Protein AF-A0AB39CLJ5-F1 (afdb_monomer_lite)

Sequence (179 aa):
MRDFQDTYRDLVLGEDSLNRTLDLALERFGGKDVGRGLKQLVQALGQDLAAARPSVSPQRLQALTGDLYHLQVAVTVLDGCAGLSDDLRAMKQGAPDGERLMRDLVGLTGDKWLTESRFTALAQQHGVASPEGRVAFLTGIKSLMRDLPIQVFPDAESRQGTLNAIQGALDLAIDEEDL

Organism: NCBI:txid546114

Foldseek 3Di:
DVLLVVLLVDLLVDPDDLLRNLVSLCVRLNLVRSLVSLVVSLVVLVVLLPDPHHPDDNVSSVVSNVSSVLVNLLNVQLVLLQVLQVVCVVVVQARFDSSVLSSVLLVLLADQDDALVNLLVVCVVRVRPALVSSLSNLVSSLVSLVSRDQVSHPHPNSSVNVSVRSVVNNVVSVVVNVD

Structure (mmCIF, N/CA/C/O backbone):
data_AF-A0AB39CLJ5-F1
#
_entry.id   AF-A0AB39CLJ5-F1
#
loop_
_atom_site.group_PDB
_atom_site.id
_atom_site.type_symbol
_atom_site.label_atom_id
_atom_site.label_alt_id
_atom_site.label_comp_id
_atom_site.label_asym_id
_atom_site.label_entity_id
_atom_site.label_seq_id
_atom_site.pdbx_PDB_ins_code
_atom_site.Cartn_x
_atom_site.Cartn_y
_atom_site.Cartn_z
_atom_site.occupancy
_atom_site.B_iso_or_equiv
_atom_site.auth_seq_id
_atom_site.auth_comp_id
_atom_site.auth_asym_id
_atom_site.auth_atom_id
_atom_site.pdbx_PDB_model_num
ATOM 1 N N . MET A 1 1 ? -4.205 -14.324 -24.886 1.00 56.84 1 MET A N 1
ATOM 2 C CA . MET A 1 1 ? -2.933 -14.126 -25.634 1.00 56.84 1 MET A CA 1
ATOM 3 C C . MET A 1 1 ? -2.897 -12.773 -26.344 1.00 56.84 1 MET A C 1
ATOM 5 O O . MET A 1 1 ? -1.840 -12.162 -26.347 1.00 56.84 1 MET A O 1
ATOM 9 N N . ARG A 1 2 ? -4.031 -12.278 -26.869 1.00 63.91 2 ARG A N 1
ATOM 10 C CA . ARG A 1 2 ? -4.157 -10.927 -27.447 1.00 63.91 2 ARG A CA 1
ATOM 11 C C . ARG A 1 2 ? -4.003 -9.815 -26.395 1.00 63.91 2 ARG A C 1
ATOM 13 O O . ARG A 1 2 ? -3.173 -8.938 -26.579 1.00 63.91 2 ARG A O 1
ATOM 20 N N . ASP A 1 3 ? -4.660 -9.966 -25.243 1.00 67.06 3 ASP A N 1
ATOM 21 C CA . ASP A 1 3 ? -4.654 -8.950 -24.173 1.00 67.06 3 ASP A CA 1
ATOM 22 C C . ASP A 1 3 ? -3.243 -8.639 -23.657 1.00 67.06 3 ASP A C 1
ATOM 24 O O . ASP A 1 3 ? -2.876 -7.477 -23.533 1.00 67.06 3 ASP A O 1
ATOM 28 N N . PHE A 1 4 ? -2.416 -9.675 -23.467 1.00 67.25 4 PHE A N 1
ATOM 29 C CA . PHE A 1 4 ? -1.008 -9.551 -23.069 1.00 67.25 4 PHE A CA 1
ATOM 30 C C . PHE A 1 4 ? -0.159 -8.776 -24.089 1.00 67.25 4 PHE A C 1
ATOM 32 O O . PHE A 1 4 ? 0.633 -7.918 -23.707 1.00 67.25 4 PHE A O 1
ATOM 39 N N . GLN A 1 5 ? -0.309 -9.079 -25.384 1.00 68.50 5 GLN A N 1
ATOM 40 C CA . GLN A 1 5 ? 0.465 -8.433 -26.450 1.00 68.50 5 GLN A CA 1
ATOM 41 C C . GLN A 1 5 ? 0.102 -6.956 -26.589 1.00 68.50 5 GLN A C 1
ATOM 43 O O . GLN A 1 5 ? 0.986 -6.125 -26.795 1.00 68.50 5 GLN A O 1
ATOM 48 N N . ASP A 1 6 ? -1.181 -6.629 -26.437 1.00 71.94 6 ASP A N 1
ATOM 49 C CA . ASP A 1 6 ? -1.628 -5.244 -26.435 1.00 71.94 6 ASP A CA 1
ATOM 50 C C . ASP A 1 6 ? -1.095 -4.502 -25.190 1.00 71.94 6 ASP A C 1
ATOM 52 O O . ASP A 1 6 ? -0.648 -3.370 -25.332 1.00 71.94 6 ASP A O 1
ATOM 56 N N . THR A 1 7 ? -1.039 -5.132 -24.001 1.00 70.12 7 THR A N 1
ATOM 57 C CA . THR A 1 7 ? -0.500 -4.484 -22.780 1.00 70.12 7 THR A CA 1
ATOM 58 C C . THR A 1 7 ? 0.976 -4.181 -22.951 1.00 70.12 7 THR A C 1
ATOM 60 O O . THR A 1 7 ? 1.435 -3.087 -22.645 1.00 70.12 7 THR A O 1
ATOM 63 N N . TYR A 1 8 ? 1.719 -5.164 -23.465 1.00 66.81 8 TYR A 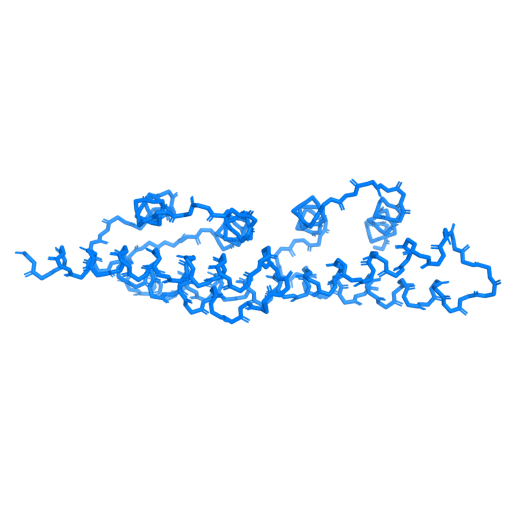N 1
ATOM 64 C CA . TYR A 1 8 ? 3.1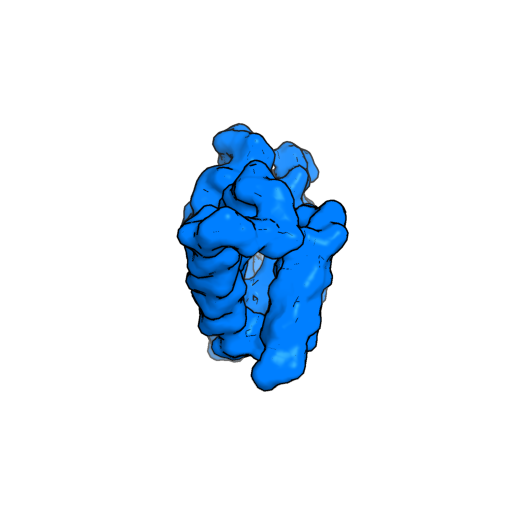39 -5.026 -23.740 1.00 66.81 8 TYR A CA 1
ATOM 65 C C . TYR A 1 8 ? 3.403 -3.865 -24.697 1.00 66.81 8 TYR A C 1
ATOM 67 O O . TYR A 1 8 ? 4.249 -3.020 -24.421 1.00 66.81 8 TYR A O 1
ATOM 75 N N . ARG A 1 9 ? 2.651 -3.796 -25.802 1.00 68.44 9 ARG A N 1
ATOM 76 C CA . ARG A 1 9 ? 2.793 -2.719 -26.782 1.00 68.44 9 ARG A CA 1
ATOM 77 C C . ARG A 1 9 ? 2.492 -1.357 -26.163 1.00 68.44 9 ARG A C 1
ATOM 79 O O . ARG A 1 9 ? 3.244 -0.423 -26.413 1.00 68.44 9 ARG A O 1
ATOM 86 N N . ASP A 1 10 ? 1.435 -1.244 -25.371 1.00 72.50 10 ASP A N 1
ATOM 87 C CA . ASP A 1 10 ? 1.036 0.037 -24.789 1.00 72.50 10 ASP A CA 1
ATOM 88 C C . ASP A 1 10 ? 2.079 0.535 -23.772 1.00 72.50 10 ASP A C 1
ATOM 90 O O . ASP A 1 10 ? 2.505 1.684 -23.864 1.00 72.50 10 ASP A O 1
ATOM 94 N N . LEU A 1 11 ? 2.617 -0.347 -22.917 1.00 70.25 11 LEU A N 1
ATOM 95 C CA . LEU A 1 11 ? 3.721 -0.019 -21.999 1.00 70.25 11 LEU A CA 1
ATOM 96 C C . LEU A 1 11 ? 5.005 0.368 -22.739 1.00 70.25 11 LEU A C 1
ATOM 98 O O . LEU A 1 11 ? 5.668 1.347 -22.405 1.00 70.25 11 LEU A O 1
ATOM 102 N N . VAL A 1 12 ? 5.350 -0.384 -23.785 1.00 65.81 12 VAL A N 1
ATOM 103 C CA . VAL A 1 12 ? 6.537 -0.123 -24.606 1.00 65.81 12 VAL A CA 1
ATOM 104 C C . VAL A 1 12 ? 6.393 1.144 -25.436 1.00 65.81 12 VAL A C 1
ATOM 106 O O . VAL A 1 12 ? 7.413 1.645 -25.894 1.00 65.81 12 VAL A O 1
ATOM 109 N N . LEU A 1 13 ? 5.183 1.683 -25.630 1.00 64.75 13 LEU A N 1
ATOM 110 C CA . LEU A 1 13 ? 4.918 2.869 -26.447 1.00 64.75 13 LEU A CA 1
ATOM 111 C C . LEU A 1 13 ? 4.470 4.118 -25.657 1.00 64.75 13 LEU A C 1
ATOM 113 O O . LEU A 1 13 ? 4.680 5.212 -26.185 1.00 64.75 13 LEU A O 1
ATOM 117 N N . GLY A 1 14 ? 4.028 4.020 -24.395 1.00 62.25 14 GLY A N 1
ATOM 118 C CA . GLY A 1 14 ? 3.556 5.142 -23.548 1.00 62.25 14 GLY A CA 1
ATOM 119 C C . GLY A 1 14 ? 4.573 5.822 -22.596 1.00 62.25 14 GLY A C 1
ATOM 120 O O . GLY A 1 14 ? 5.657 5.300 -22.335 1.00 62.25 14 GLY A O 1
ATOM 121 N N . GLU A 1 15 ? 4.229 7.015 -22.087 1.00 52.47 15 GLU A N 1
ATOM 122 C CA . GLU A 1 15 ? 4.942 7.760 -21.020 1.00 52.47 15 GLU A CA 1
ATOM 123 C C . GLU A 1 15 ? 4.270 7.510 -19.653 1.00 52.47 15 GLU A C 1
ATOM 125 O O . GLU A 1 15 ? 3.618 8.398 -19.100 1.00 52.47 15 GLU A O 1
ATOM 130 N N . ASP A 1 16 ? 4.331 6.285 -19.129 1.00 56.81 16 ASP A N 1
ATOM 131 C CA . ASP A 1 16 ? 3.468 5.902 -18.004 1.00 56.81 16 ASP A CA 1
ATOM 132 C C . ASP A 1 16 ? 4.185 5.898 -16.645 1.00 56.81 16 ASP A C 1
ATOM 134 O O . ASP A 1 16 ? 5.300 5.406 -16.498 1.00 56.81 16 ASP A O 1
ATOM 138 N N . SER A 1 17 ? 3.516 6.464 -15.634 1.00 62.25 17 SER A N 1
ATOM 139 C CA . SER A 1 17 ? 3.912 6.395 -14.224 1.00 62.25 17 SER A CA 1
ATOM 140 C C . SER A 1 17 ? 3.509 5.052 -13.603 1.00 62.25 17 SER A C 1
ATOM 142 O O . SER A 1 17 ? 2.603 4.377 -14.096 1.00 62.25 17 SER A O 1
ATOM 144 N N . LEU A 1 18 ? 4.130 4.682 -12.476 1.00 63.94 18 LEU A N 1
ATOM 145 C CA . LEU A 1 18 ? 3.866 3.423 -11.761 1.00 63.94 18 LEU A CA 1
ATOM 146 C C . LEU A 1 18 ? 2.365 3.149 -11.535 1.00 63.94 18 LEU A C 1
ATOM 148 O O . LEU A 1 18 ? 1.904 2.034 -11.775 1.00 63.94 18 LEU A O 1
ATOM 152 N N . ASN A 1 19 ? 1.598 4.174 -11.143 1.00 64.88 19 ASN A N 1
ATOM 153 C CA . ASN A 1 19 ? 0.151 4.070 -10.913 1.00 64.88 19 ASN A CA 1
ATOM 154 C C . ASN A 1 19 ? -0.617 3.710 -12.189 1.00 64.88 19 ASN A C 1
ATOM 156 O O . ASN A 1 19 ? -1.491 2.851 -12.164 1.00 64.88 19 ASN A O 1
ATOM 160 N N . ARG A 1 20 ? -0.253 4.310 -13.325 1.00 68.81 20 ARG A N 1
ATOM 161 C CA . ARG A 1 20 ? -0.919 4.045 -14.603 1.00 68.81 20 ARG A CA 1
ATOM 162 C C . ARG A 1 20 ? -0.579 2.660 -15.144 1.00 68.81 20 ARG A C 1
ATOM 164 O O . ARG A 1 20 ? -1.452 1.964 -15.656 1.00 68.81 20 ARG A O 1
ATOM 171 N N . THR A 1 21 ? 0.666 2.229 -14.963 1.00 70.19 21 THR A N 1
ATOM 172 C CA . THR A 1 21 ? 1.084 0.859 -15.272 1.00 70.19 21 THR A CA 1
ATOM 173 C C . THR A 1 21 ? 0.351 -0.160 -14.391 1.00 70.19 21 THR A C 1
ATOM 175 O O . THR A 1 21 ? -0.032 -1.226 -14.876 1.00 70.19 21 THR A O 1
ATOM 178 N N . LEU A 1 22 ? 0.097 0.169 -13.118 1.00 70.50 22 LEU A N 1
ATOM 179 C CA . LEU A 1 22 ? -0.697 -0.667 -12.216 1.00 70.50 22 LEU A CA 1
ATOM 180 C C . LEU A 1 22 ? -2.156 -0.755 -12.651 1.00 70.50 22 LEU A C 1
ATOM 182 O O . LEU A 1 22 ? -2.701 -1.858 -12.704 1.00 70.50 22 LEU A O 1
ATOM 186 N N . ASP A 1 23 ? -2.764 0.373 -13.009 1.00 73.94 23 ASP A N 1
ATOM 187 C CA . ASP A 1 23 ? -4.144 0.403 -13.481 1.00 73.94 23 ASP A CA 1
ATOM 188 C C . ASP A 1 23 ? -4.322 -0.473 -14.727 1.00 73.94 23 ASP A C 1
ATOM 190 O O . ASP A 1 23 ? -5.196 -1.342 -14.745 1.00 73.94 23 ASP A O 1
ATOM 194 N N . LEU A 1 24 ? -3.427 -0.331 -15.711 1.00 73.31 24 LEU A N 1
ATOM 195 C CA . LEU A 1 24 ? -3.413 -1.144 -16.931 1.00 73.31 24 LEU A CA 1
ATOM 196 C C . LEU A 1 24 ? -3.212 -2.638 -16.641 1.00 73.31 24 LEU A C 1
ATOM 198 O O . LEU A 1 24 ? -3.820 -3.488 -17.297 1.00 73.31 24 LEU A O 1
ATOM 202 N N . ALA A 1 25 ? -2.357 -2.979 -15.674 1.00 72.06 25 ALA A N 1
ATOM 203 C CA . ALA A 1 25 ? -2.122 -4.365 -15.289 1.00 72.06 25 ALA A CA 1
ATOM 204 C C . ALA A 1 25 ? -3.354 -4.982 -14.606 1.00 72.06 25 ALA A C 1
ATOM 206 O O . ALA A 1 25 ? -3.745 -6.100 -14.948 1.00 72.06 25 ALA A O 1
ATOM 207 N N . LEU A 1 26 ? -3.990 -4.257 -13.682 1.00 72.00 26 LEU A N 1
ATOM 208 C CA . LEU A 1 26 ? -5.199 -4.708 -12.991 1.00 72.00 26 LEU A CA 1
ATOM 209 C C . LEU A 1 26 ? -6.383 -4.859 -13.951 1.00 72.00 26 LEU A C 1
ATOM 211 O O . LEU A 1 26 ? -7.054 -5.887 -13.915 1.00 72.00 26 LEU A O 1
ATOM 215 N N . GLU A 1 27 ? -6.597 -3.898 -14.856 1.00 77.06 27 GLU A N 1
ATOM 216 C CA . GLU A 1 27 ? -7.672 -3.958 -15.859 1.00 77.06 27 GLU A CA 1
ATOM 217 C C . GLU A 1 27 ? -7.558 -5.170 -16.789 1.00 77.06 27 GLU A C 1
ATOM 219 O O . GLU A 1 27 ? -8.572 -5.729 -17.209 1.00 77.06 27 GLU A O 1
ATOM 224 N N . ARG A 1 28 ? -6.332 -5.582 -17.131 1.00 70.94 28 ARG A N 1
ATOM 225 C CA . ARG A 1 28 ? -6.105 -6.597 -18.169 1.00 70.94 28 ARG A CA 1
ATOM 226 C C . ARG A 1 28 ? -5.842 -7.996 -17.647 1.00 70.94 28 ARG A C 1
ATOM 228 O O . ARG A 1 28 ? -6.199 -8.960 -18.321 1.00 70.94 28 ARG A O 1
ATOM 235 N N . PHE A 1 29 ? -5.191 -8.124 -16.495 1.00 70.19 29 PHE A N 1
ATOM 236 C CA . PHE A 1 29 ? -4.886 -9.430 -15.913 1.00 70.19 29 PHE A CA 1
ATOM 237 C C . PHE A 1 29 ? -5.900 -9.837 -14.836 1.00 70.19 29 PHE A C 1
ATOM 239 O O . PHE A 1 29 ? -6.108 -11.031 -14.652 1.00 70.19 29 PHE A O 1
ATOM 246 N N . GLY A 1 30 ? -6.565 -8.885 -14.167 1.00 65.94 30 GLY A N 1
ATOM 247 C CA . GLY A 1 30 ? -7.468 -9.152 -13.041 1.00 65.94 30 GLY A CA 1
ATOM 248 C C . GLY A 1 30 ? -6.736 -9.637 -11.780 1.00 65.94 30 GLY A C 1
ATOM 249 O O . GLY A 1 30 ? -5.680 -10.269 -11.864 1.00 65.94 30 GLY A O 1
ATOM 250 N N . GLY A 1 31 ? -7.286 -9.363 -10.590 1.00 64.62 31 GLY A N 1
ATOM 251 C CA . GLY A 1 31 ? -6.570 -9.488 -9.312 1.00 64.62 31 GLY A CA 1
ATOM 252 C C . GLY A 1 31 ? -5.775 -10.783 -9.091 1.00 64.62 31 GLY A C 1
ATOM 253 O O . GLY A 1 31 ? -4.630 -10.730 -8.652 1.00 64.62 31 GLY A O 1
ATOM 254 N N . LYS A 1 32 ? -6.321 -11.952 -9.458 1.00 62.12 32 LYS A N 1
ATOM 255 C CA . LYS A 1 32 ? -5.665 -13.258 -9.225 1.00 62.12 32 LYS A CA 1
ATOM 256 C C . LYS A 1 32 ? -4.504 -13.573 -10.174 1.00 62.12 32 LYS A C 1
ATOM 258 O O . LYS A 1 32 ? -3.653 -14.388 -9.826 1.00 62.12 32 LYS A O 1
ATOM 263 N N . ASP A 1 33 ? -4.456 -12.950 -11.350 1.00 69.88 33 ASP A N 1
ATOM 264 C CA . ASP A 1 33 ? -3.456 -13.247 -12.384 1.00 69.88 33 ASP A CA 1
ATOM 265 C C . ASP A 1 33 ? -2.468 -12.093 -12.622 1.00 69.88 33 ASP A C 1
ATOM 267 O O . ASP A 1 33 ? -1.469 -12.284 -13.322 1.00 69.88 33 ASP A O 1
ATOM 271 N N . VAL A 1 34 ? -2.662 -10.928 -11.989 1.00 71.38 34 VAL A N 1
ATOM 272 C CA . VAL A 1 34 ? -1.766 -9.757 -12.098 1.00 71.38 34 VAL A CA 1
ATOM 273 C C . VAL A 1 34 ? -0.315 -10.117 -11.792 1.00 71.38 34 VAL A C 1
ATOM 275 O O . VAL A 1 34 ? 0.583 -9.782 -12.565 1.00 71.38 34 VAL A O 1
ATOM 278 N N . GLY A 1 35 ? -0.066 -10.883 -10.725 1.00 69.94 35 GLY A N 1
ATOM 279 C CA . GLY A 1 35 ? 1.285 -11.319 -10.363 1.00 69.94 35 GLY A CA 1
ATOM 280 C C . GLY A 1 35 ? 1.981 -12.153 -11.431 1.00 69.94 35 GLY A C 1
ATOM 281 O O . GLY A 1 35 ? 3.175 -11.990 -11.700 1.00 69.94 35 GLY A O 1
ATOM 282 N N . ARG A 1 36 ? 1.224 -13.040 -12.076 1.00 74.56 36 ARG A N 1
ATOM 283 C CA . ARG A 1 36 ? 1.721 -13.865 -13.174 1.00 74.56 36 ARG A CA 1
ATOM 284 C C . ARG A 1 36 ? 1.919 -13.034 -14.441 1.00 74.56 36 ARG A C 1
ATOM 286 O O . ARG A 1 36 ? 2.957 -13.181 -15.086 1.00 74.56 36 ARG A O 1
ATOM 293 N N . GLY A 1 37 ? 0.969 -12.161 -14.772 1.00 76.69 37 GLY A N 1
ATOM 294 C CA . GLY A 1 37 ? 1.030 -11.268 -15.930 1.00 76.69 37 GLY A CA 1
ATOM 295 C C . GLY A 1 37 ? 2.238 -10.333 -15.878 1.00 76.69 37 GLY A C 1
ATOM 296 O O . GLY A 1 37 ? 3.000 -10.254 -16.842 1.00 76.69 37 GLY A O 1
ATOM 297 N N . LEU A 1 38 ? 2.502 -9.721 -14.721 1.00 74.25 38 LEU A N 1
ATOM 298 C CA . LEU A 1 38 ? 3.662 -8.847 -14.518 1.00 74.25 38 LEU A CA 1
ATOM 299 C C . LEU A 1 38 ? 4.994 -9.594 -14.652 1.00 74.25 38 LEU A C 1
ATOM 301 O O . LEU A 1 38 ? 5.912 -9.099 -15.303 1.00 74.25 38 LEU A O 1
ATOM 305 N N . LYS A 1 39 ? 5.110 -10.816 -14.111 1.00 75.19 39 LYS A N 1
ATOM 306 C CA . LYS A 1 39 ? 6.307 -11.659 -14.313 1.00 75.19 39 LYS A CA 1
ATOM 307 C C . LYS A 1 39 ? 6.551 -11.971 -15.792 1.00 75.19 39 LYS A C 1
ATOM 309 O O . LYS A 1 39 ? 7.696 -11.929 -16.239 1.00 75.19 39 LYS A O 1
ATOM 314 N N . GLN A 1 40 ? 5.493 -12.251 -16.553 1.00 78.38 40 GLN A N 1
ATOM 315 C CA . GLN A 1 40 ? 5.598 -12.497 -17.994 1.00 78.38 40 GLN A CA 1
ATOM 316 C C . GLN A 1 40 ? 6.023 -11.242 -18.768 1.00 78.38 40 GLN A C 1
ATOM 318 O O . GLN A 1 40 ? 6.825 -11.351 -19.693 1.00 78.38 40 GLN A O 1
ATOM 323 N N . LEU A 1 41 ? 5.547 -10.056 -18.372 1.00 76.31 41 LEU A N 1
ATOM 324 C CA . LEU A 1 41 ? 5.961 -8.786 -18.977 1.00 76.31 41 LEU A CA 1
ATOM 325 C C . LEU A 1 41 ? 7.445 -8.478 -18.715 1.00 76.31 41 LEU A C 1
ATOM 327 O O . LEU A 1 41 ? 8.159 -8.139 -19.657 1.00 76.31 41 LEU A O 1
ATOM 331 N N . VAL A 1 42 ? 7.938 -8.679 -17.484 1.00 76.81 42 VAL A N 1
ATOM 332 C CA . VAL A 1 42 ? 9.375 -8.526 -17.157 1.00 76.81 42 VAL A CA 1
ATOM 333 C C . VAL A 1 42 ? 10.230 -9.452 -18.020 1.00 76.81 42 VAL A C 1
ATO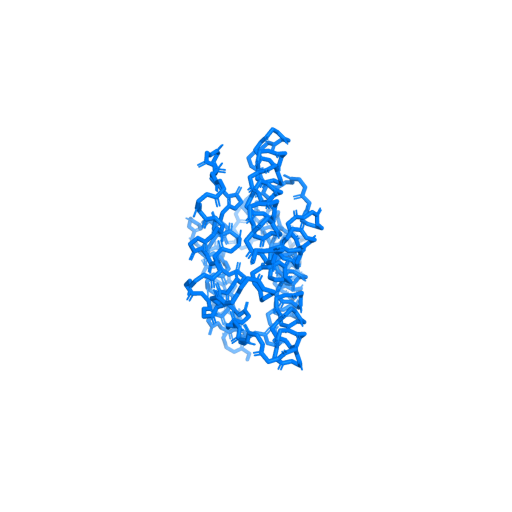M 335 O O . VAL A 1 42 ? 11.248 -9.036 -18.571 1.00 76.81 42 VAL A O 1
ATOM 338 N N . GLN A 1 43 ? 9.803 -10.707 -18.179 1.00 80.31 43 GLN A N 1
ATOM 339 C CA . GLN A 1 43 ? 10.519 -11.672 -19.008 1.00 80.31 43 GLN A CA 1
ATOM 340 C C . GLN A 1 43 ? 10.547 -11.255 -20.487 1.00 80.31 43 GLN A C 1
ATOM 342 O O . GLN A 1 43 ? 11.593 -11.368 -21.126 1.00 80.31 43 GLN A O 1
ATOM 347 N N . ALA A 1 44 ? 9.428 -10.757 -21.022 1.00 82.44 44 ALA A N 1
ATOM 348 C CA . ALA A 1 44 ? 9.339 -10.283 -22.402 1.00 82.44 44 ALA A CA 1
ATOM 349 C C . ALA A 1 44 ? 10.243 -9.064 -22.657 1.00 82.44 44 ALA A C 1
ATOM 351 O O . ALA A 1 44 ? 10.982 -9.058 -23.639 1.00 82.44 44 ALA A O 1
ATOM 352 N N . LEU A 1 45 ? 10.268 -8.086 -21.741 1.00 79.06 45 LEU A N 1
ATOM 353 C CA . LEU A 1 45 ? 11.176 -6.934 -21.833 1.00 79.06 45 LEU A CA 1
ATOM 354 C C . LEU A 1 45 ? 12.648 -7.356 -21.785 1.00 79.06 45 LEU A C 1
ATOM 356 O O . LEU A 1 45 ? 13.460 -6.837 -22.547 1.00 79.06 45 LEU A O 1
ATOM 360 N N . GLY A 1 46 ? 13.000 -8.319 -20.926 1.00 79.12 46 GLY A N 1
ATOM 361 C CA . GLY A 1 46 ? 14.362 -8.851 -20.857 1.00 79.12 46 GLY A CA 1
ATOM 362 C C . GLY A 1 46 ? 14.804 -9.524 -22.161 1.00 79.12 46 GLY A C 1
ATOM 363 O O . GLY A 1 46 ? 15.947 -9.358 -22.587 1.00 79.12 46 GLY A O 1
ATOM 364 N N . GLN A 1 47 ? 13.896 -10.246 -22.823 1.00 83.88 47 GLN A N 1
ATOM 365 C CA . GLN A 1 47 ? 14.155 -10.847 -24.136 1.00 83.88 47 GLN A CA 1
ATOM 366 C C . GLN A 1 47 ? 14.315 -9.790 -25.234 1.00 83.88 47 GLN A C 1
ATOM 368 O O . GLN A 1 47 ? 15.207 -9.921 -26.069 1.00 83.88 47 GLN A O 1
ATOM 373 N N . ASP A 1 48 ? 13.490 -8.742 -25.218 1.00 79.81 48 ASP A N 1
ATOM 374 C CA . ASP A 1 48 ? 13.555 -7.632 -26.174 1.00 79.81 48 ASP A CA 1
ATOM 375 C C . ASP A 1 48 ? 14.853 -6.825 -26.020 1.00 79.81 48 ASP A C 1
ATOM 377 O O . ASP A 1 48 ? 15.553 -6.540 -26.990 1.00 79.81 48 ASP A O 1
ATOM 381 N N . LEU A 1 49 ? 15.258 -6.561 -24.776 1.00 80.00 49 LEU A N 1
ATOM 382 C CA . LEU A 1 49 ? 16.515 -5.880 -24.472 1.00 80.00 49 LEU A CA 1
ATOM 383 C C . LEU A 1 49 ? 17.739 -6.673 -24.957 1.00 80.00 49 LEU A C 1
ATOM 385 O O . LEU A 1 49 ? 18.722 -6.079 -25.397 1.00 80.00 49 LEU A O 1
ATOM 389 N N . ALA A 1 50 ? 17.686 -8.005 -24.880 1.00 83.69 50 ALA A N 1
ATOM 390 C CA . ALA A 1 50 ? 18.752 -8.895 -25.336 1.00 83.69 50 ALA A CA 1
ATOM 391 C C . ALA A 1 50 ? 18.732 -9.158 -26.856 1.00 83.69 50 ALA A C 1
ATOM 393 O O . ALA A 1 50 ? 19.637 -9.815 -27.379 1.00 83.69 50 ALA A O 1
ATOM 394 N N . ALA A 1 51 ? 17.710 -8.685 -27.576 1.00 87.69 51 ALA A N 1
ATOM 395 C CA . ALA A 1 51 ? 17.571 -8.925 -29.004 1.00 87.69 51 ALA A CA 1
ATOM 396 C C . ALA A 1 51 ? 18.602 -8.129 -29.821 1.00 87.69 51 ALA A C 1
ATOM 398 O O . ALA A 1 51 ? 18.966 -7.002 -29.495 1.00 87.69 51 ALA A O 1
ATOM 399 N N . ALA A 1 52 ? 19.021 -8.684 -30.964 1.00 80.62 52 ALA A N 1
ATOM 400 C CA . ALA A 1 52 ? 19.953 -8.014 -31.880 1.00 80.62 52 ALA A CA 1
ATOM 401 C C . ALA A 1 52 ? 19.406 -6.684 -32.443 1.00 80.62 52 ALA A C 1
ATOM 403 O O . ALA A 1 52 ? 20.173 -5.827 -32.883 1.00 80.62 52 ALA A O 1
ATOM 404 N N . ARG A 1 53 ? 18.078 -6.524 -32.452 1.00 84.75 53 ARG A N 1
ATOM 405 C CA . ARG A 1 53 ? 17.368 -5.282 -32.770 1.00 84.75 53 ARG A CA 1
ATOM 406 C C . ARG A 1 53 ? 16.194 -5.124 -31.798 1.00 84.75 53 ARG A C 1
ATOM 408 O O . ARG A 1 53 ? 15.144 -5.707 -32.065 1.00 84.75 53 ARG A O 1
ATOM 415 N N . PRO A 1 54 ? 16.378 -4.384 -30.696 1.00 82.25 54 PRO A N 1
ATOM 416 C CA . PRO A 1 54 ? 15.312 -4.119 -29.736 1.00 82.25 54 PRO A CA 1
ATOM 417 C C . PRO A 1 54 ? 14.150 -3.335 -30.362 1.00 82.25 54 PRO A C 1
ATOM 419 O O . PRO A 1 54 ? 14.351 -2.575 -31.315 1.00 82.25 54 PRO A O 1
ATOM 422 N N . SER A 1 55 ? 12.939 -3.504 -29.828 1.00 80.62 55 SER A N 1
ATOM 423 C CA . SER A 1 55 ? 11.716 -2.865 -30.343 1.00 80.62 55 SER A CA 1
ATOM 424 C C . SER A 1 55 ? 11.684 -1.345 -30.148 1.00 80.62 55 SER A C 1
ATOM 426 O O . SER A 1 55 ? 11.092 -0.626 -30.953 1.00 80.62 55 SER A O 1
ATOM 428 N N . VAL A 1 56 ? 12.344 -0.855 -29.097 1.00 81.88 56 VAL A N 1
ATOM 429 C CA . VAL A 1 56 ? 12.527 0.563 -28.752 1.00 81.88 56 VAL A CA 1
ATOM 430 C C . VAL A 1 56 ? 13.935 0.776 -28.190 1.00 81.88 56 VAL 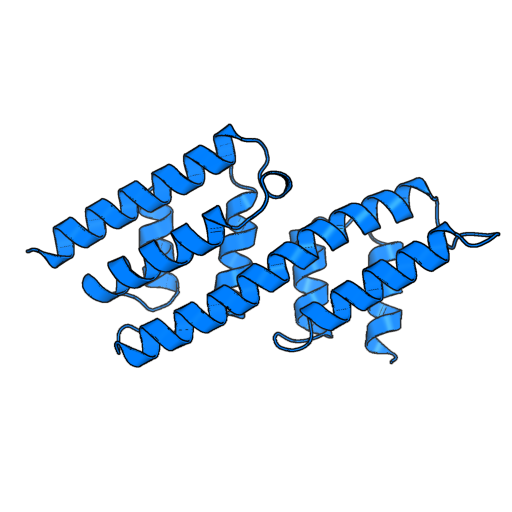A C 1
ATOM 432 O O . VAL A 1 56 ? 14.761 -0.136 -28.187 1.00 81.88 56 VAL A O 1
ATOM 435 N N . SER A 1 57 ? 14.256 1.985 -27.720 1.00 84.56 57 SER A N 1
ATOM 436 C CA . SER A 1 57 ? 15.583 2.244 -27.158 1.00 84.56 57 SER A CA 1
ATOM 437 C C . SER A 1 57 ? 15.871 1.347 -25.935 1.00 84.56 57 SER A C 1
ATOM 439 O O . SER A 1 57 ? 15.004 1.179 -25.072 1.00 84.56 57 SER A O 1
ATOM 441 N N . PRO A 1 58 ? 17.101 0.812 -25.792 1.00 81.12 58 PRO A N 1
ATOM 442 C CA . PRO A 1 58 ? 17.487 0.013 -24.626 1.00 81.12 58 PRO A CA 1
ATOM 443 C C . PRO A 1 58 ? 17.275 0.728 -23.285 1.00 81.12 58 PRO A C 1
ATOM 445 O O . PRO A 1 58 ? 16.895 0.095 -22.306 1.00 81.12 58 PRO A O 1
ATOM 448 N N . GLN A 1 59 ? 17.467 2.053 -23.244 1.00 79.06 59 GLN A N 1
ATOM 449 C CA . GLN A 1 59 ? 17.217 2.873 -22.050 1.00 79.06 59 GLN A CA 1
ATOM 450 C C . GLN A 1 59 ? 15.746 2.828 -21.629 1.00 79.06 59 GLN A C 1
ATOM 452 O O . GLN A 1 59 ? 15.448 2.725 -20.443 1.00 79.06 59 GLN A O 1
ATOM 457 N N . ARG A 1 60 ? 14.822 2.855 -22.596 1.00 78.06 60 ARG A N 1
ATOM 458 C CA . ARG A 1 60 ? 13.390 2.748 -22.324 1.00 78.06 60 ARG A CA 1
ATOM 459 C C . ARG A 1 60 ? 13.014 1.356 -21.830 1.00 78.06 60 ARG A C 1
ATOM 461 O O . ARG A 1 60 ? 12.278 1.243 -20.859 1.00 78.06 60 ARG A O 1
ATOM 468 N N . LEU A 1 61 ? 13.545 0.305 -22.456 1.00 78.56 61 LEU A N 1
ATOM 469 C CA . LEU A 1 61 ? 13.321 -1.073 -22.003 1.00 78.56 61 LEU A CA 1
ATOM 470 C C . LEU A 1 61 ? 13.848 -1.293 -20.576 1.00 78.56 61 LEU A C 1
ATOM 472 O O . LEU A 1 61 ? 13.196 -1.961 -19.777 1.00 78.56 61 LEU A O 1
ATOM 476 N N . GLN A 1 62 ? 14.996 -0.699 -20.231 1.00 77.56 62 GLN A N 1
ATOM 477 C CA . GLN A 1 62 ? 15.542 -0.727 -18.871 1.00 77.56 62 GLN A CA 1
ATOM 478 C C . GLN A 1 62 ? 14.664 0.034 -17.871 1.00 77.56 62 GLN A C 1
ATOM 480 O O . GLN A 1 62 ? 14.396 -0.504 -16.799 1.00 77.56 62 GLN A O 1
ATOM 485 N N . ALA A 1 63 ? 14.183 1.232 -18.222 1.00 76.25 63 ALA A N 1
ATOM 486 C CA . ALA A 1 63 ? 13.257 1.996 -17.382 1.00 76.25 63 ALA A CA 1
ATOM 487 C C . ALA A 1 63 ? 11.972 1.199 -17.100 1.00 76.25 63 ALA A C 1
ATOM 489 O O . ALA A 1 63 ? 11.641 0.962 -15.942 1.00 76.25 63 ALA A O 1
ATOM 490 N N . LEU A 1 64 ? 11.349 0.649 -18.148 1.00 74.06 64 LEU A N 1
ATOM 491 C CA . LEU A 1 64 ? 10.159 -0.199 -18.033 1.00 74.06 64 LEU A CA 1
ATOM 492 C C . LEU A 1 64 ? 10.409 -1.453 -17.191 1.00 74.06 64 LEU A C 1
ATOM 494 O O . LEU A 1 64 ? 9.540 -1.889 -16.442 1.00 74.06 64 LEU A O 1
ATOM 498 N N . THR A 1 65 ? 11.599 -2.045 -17.293 1.00 75.38 65 THR A N 1
ATOM 499 C CA . THR A 1 65 ? 11.973 -3.190 -16.455 1.00 75.38 65 THR A CA 1
ATOM 500 C C . THR A 1 65 ? 12.032 -2.788 -14.980 1.00 75.38 65 THR A C 1
ATOM 502 O O . THR A 1 65 ? 11.528 -3.525 -14.134 1.00 75.38 65 THR A O 1
ATOM 505 N N . GLY A 1 66 ? 12.597 -1.616 -14.669 1.00 72.75 66 GLY A N 1
ATOM 506 C CA . GLY A 1 66 ? 12.597 -1.040 -13.322 1.00 72.75 66 GLY A CA 1
ATOM 507 C C . GLY A 1 66 ? 11.183 -0.812 -12.786 1.00 72.75 66 GLY A C 1
ATOM 508 O O . GLY A 1 66 ? 10.854 -1.300 -11.705 1.00 72.75 66 GLY A O 1
ATOM 509 N N . ASP A 1 67 ? 10.318 -0.177 -13.579 1.00 71.75 67 ASP A N 1
ATOM 510 C CA . ASP A 1 67 ? 8.915 0.048 -13.219 1.00 71.75 67 ASP A CA 1
ATOM 511 C C . ASP A 1 67 ? 8.194 -1.276 -12.941 1.00 71.75 67 ASP A C 1
ATOM 513 O O . ASP A 1 67 ? 7.548 -1.435 -11.906 1.00 71.75 67 ASP A O 1
ATOM 517 N N . LEU A 1 68 ? 8.367 -2.286 -13.800 1.00 71.62 68 LEU A N 1
ATOM 518 C CA . LEU A 1 68 ? 7.750 -3.594 -13.590 1.00 71.62 68 LEU A CA 1
ATOM 519 C C . LEU A 1 68 ? 8.266 -4.325 -12.340 1.00 71.62 68 LEU A C 1
ATOM 521 O O . LEU A 1 68 ? 7.497 -5.058 -11.714 1.00 71.62 68 LEU A O 1
ATOM 525 N N . TYR A 1 69 ? 9.526 -4.132 -11.939 1.00 72.50 69 TYR A N 1
ATOM 526 C CA . TYR A 1 69 ? 10.011 -4.626 -10.646 1.00 72.50 69 TYR A CA 1
ATOM 527 C C . TYR A 1 69 ? 9.294 -3.939 -9.478 1.00 72.50 69 TYR A C 1
ATOM 529 O O . TYR A 1 69 ? 8.890 -4.616 -8.530 1.00 72.50 69 TYR A O 1
ATOM 537 N N . HIS A 1 70 ? 9.060 -2.628 -9.561 1.00 69.69 70 HIS A N 1
ATOM 538 C CA . HIS A 1 70 ? 8.241 -1.909 -8.580 1.00 69.69 70 HIS A CA 1
ATOM 539 C C . HIS A 1 70 ? 6.779 -2.385 -8.580 1.00 69.69 70 HIS A C 1
ATOM 541 O O . HIS A 1 70 ? 6.147 -2.434 -7.530 1.00 69.69 70 HIS A O 1
ATOM 547 N N . LEU A 1 71 ? 6.244 -2.840 -9.712 1.00 68.56 71 LEU A N 1
ATOM 548 C CA . LEU A 1 71 ? 4.914 -3.456 -9.769 1.00 68.56 71 LEU A CA 1
ATOM 549 C C . LEU A 1 71 ? 4.842 -4.876 -9.211 1.00 68.56 71 LEU A C 1
ATOM 551 O O . LEU A 1 71 ? 3.811 -5.257 -8.662 1.00 68.56 71 LEU A O 1
ATOM 555 N N . GLN A 1 72 ? 5.908 -5.671 -9.306 1.00 68.25 72 GLN A N 1
ATOM 556 C CA . GLN A 1 72 ? 5.941 -6.993 -8.666 1.00 68.25 72 GLN A CA 1
ATOM 557 C C . GLN A 1 72 ? 5.802 -6.899 -7.144 1.00 68.25 72 GLN A C 1
ATOM 559 O O . GLN A 1 72 ? 5.237 -7.791 -6.518 1.00 68.25 72 GLN A O 1
ATOM 564 N N . VAL A 1 73 ? 6.262 -5.800 -6.555 1.00 69.12 73 VAL A N 1
ATOM 565 C CA . VAL A 1 73 ? 6.016 -5.472 -5.150 1.00 69.12 73 VAL A CA 1
ATOM 566 C C . VAL A 1 73 ? 4.533 -5.186 -4.905 1.00 69.12 73 VAL A C 1
ATOM 568 O O . VAL A 1 73 ? 3.957 -5.642 -3.918 1.00 69.12 73 VAL A O 1
ATOM 571 N N . ALA A 1 74 ? 3.888 -4.460 -5.814 1.00 66.94 74 ALA A N 1
ATOM 572 C CA . ALA A 1 74 ? 2.470 -4.150 -5.708 1.00 66.94 74 ALA A CA 1
ATOM 573 C C . ALA A 1 74 ? 1.627 -5.447 -5.656 1.00 66.94 74 ALA A C 1
ATOM 575 O O . ALA A 1 74 ? 0.689 -5.548 -4.875 1.00 66.94 74 ALA A O 1
ATOM 576 N N . VAL A 1 75 ? 2.029 -6.499 -6.375 1.00 70.00 75 VAL A N 1
ATOM 577 C CA . VAL A 1 75 ? 1.396 -7.834 -6.300 1.00 70.00 75 VAL A CA 1
ATOM 578 C C . VAL A 1 75 ? 1.450 -8.420 -4.891 1.00 70.00 75 VAL A C 1
ATOM 580 O O . VAL A 1 75 ? 0.449 -8.940 -4.413 1.00 70.00 75 VAL A O 1
ATOM 583 N N . THR A 1 76 ? 2.589 -8.319 -4.200 1.00 71.69 76 THR A N 1
ATOM 584 C CA . THR A 1 76 ? 2.681 -8.809 -2.813 1.00 71.69 76 THR A CA 1
ATOM 585 C C . THR A 1 76 ? 1.793 -8.010 -1.860 1.00 71.69 76 THR A C 1
ATOM 587 O O . THR A 1 76 ? 1.231 -8.575 -0.925 1.00 71.69 76 THR A O 1
ATOM 590 N N . VAL A 1 77 ? 1.588 -6.718 -2.137 1.00 79.75 77 VAL A N 1
ATOM 591 C CA . VAL A 1 77 ? 0.611 -5.902 -1.406 1.00 79.75 77 VAL A CA 1
ATOM 592 C C . VAL A 1 77 ? -0.819 -6.304 -1.745 1.00 79.75 77 VAL A C 1
ATOM 594 O O . VAL A 1 77 ? -1.644 -6.319 -0.841 1.00 79.75 77 VAL A O 1
ATOM 597 N N . LEU A 1 78 ? -1.124 -6.671 -2.992 1.00 81.25 78 LEU A N 1
ATOM 598 C CA . LEU A 1 78 ? -2.452 -7.149 -3.387 1.00 81.25 78 LEU A CA 1
ATOM 599 C C . LEU A 1 78 ? -2.844 -8.422 -2.630 1.00 81.25 78 LEU A C 1
ATOM 601 O O . LEU A 1 78 ? -3.931 -8.476 -2.055 1.00 81.25 78 LEU A O 1
ATOM 605 N N . ASP A 1 79 ? -1.943 -9.406 -2.578 1.00 83.31 79 ASP A N 1
ATOM 606 C CA . ASP A 1 79 ? -2.150 -10.640 -1.812 1.00 83.31 79 ASP A CA 1
ATOM 607 C C . ASP A 1 79 ? -2.374 -10.325 -0.324 1.00 83.31 79 ASP A C 1
ATOM 609 O O . ASP A 1 79 ? -3.291 -10.852 0.309 1.00 83.31 79 ASP A O 1
ATOM 613 N N . GLY A 1 80 ? -1.585 -9.399 0.226 1.00 88.62 80 GLY A N 1
ATOM 614 C CA . GLY A 1 80 ? -1.742 -8.937 1.600 1.00 88.62 80 GLY A CA 1
ATOM 615 C C . GLY A 1 80 ? -3.044 -8.162 1.859 1.00 88.62 80 GLY A C 1
ATOM 616 O O . GLY A 1 80 ? -3.651 -8.330 2.914 1.00 88.62 80 GLY A O 1
ATOM 617 N N . CYS A 1 81 ? -3.524 -7.366 0.899 1.00 91.44 81 CYS A N 1
ATOM 618 C CA . CYS A 1 81 ? -4.814 -6.672 0.978 1.00 91.44 81 CYS A CA 1
ATOM 619 C C . CYS A 1 81 ? -5.984 -7.661 0.963 1.00 91.44 81 CYS A C 1
ATOM 621 O O . CYS A 1 81 ? -6.957 -7.472 1.694 1.00 91.44 81 CYS A O 1
ATOM 623 N N . ALA A 1 82 ? -5.890 -8.723 0.157 1.00 90.12 82 ALA A N 1
ATOM 624 C CA . ALA A 1 82 ? -6.875 -9.800 0.153 1.00 90.12 82 ALA A CA 1
ATOM 625 C C . ALA A 1 82 ? -6.897 -10.538 1.502 1.00 90.12 82 ALA A C 1
ATOM 627 O O . ALA A 1 82 ? -7.971 -10.718 2.071 1.00 90.12 82 ALA A O 1
ATOM 628 N N . GLY A 1 83 ? -5.721 -10.873 2.049 1.00 92.12 83 GLY A N 1
ATOM 629 C CA . GLY A 1 83 ? -5.599 -11.478 3.378 1.00 92.12 83 GLY A CA 1
ATOM 630 C C . GLY A 1 83 ? -6.207 -10.609 4.482 1.00 92.12 83 GLY A C 1
ATOM 631 O O . GLY A 1 83 ? -7.035 -11.085 5.251 1.00 92.12 83 GLY A O 1
ATOM 632 N N . LEU A 1 84 ? -5.895 -9.308 4.493 1.00 95.12 84 LEU A N 1
ATOM 633 C CA . LEU A 1 84 ? -6.473 -8.361 5.452 1.00 95.12 84 LEU A CA 1
ATOM 634 C C . LEU A 1 84 ? -8.004 -8.277 5.342 1.00 95.12 84 LEU A C 1
ATOM 636 O O . LEU A 1 84 ? -8.697 -8.175 6.354 1.00 95.12 84 LEU A O 1
ATOM 640 N N . SER A 1 85 ? -8.545 -8.323 4.122 1.00 94.75 85 SER A N 1
ATOM 641 C CA . SER A 1 85 ? -9.995 -8.335 3.903 1.00 94.75 85 SER A CA 1
ATOM 642 C C . SER A 1 85 ? -10.654 -9.588 4.481 1.00 94.75 85 SER A C 1
ATOM 644 O O . SER A 1 85 ? -11.705 -9.494 5.120 1.00 94.75 85 SER A O 1
ATOM 646 N N . ASP A 1 86 ? -10.028 -10.752 4.301 1.00 95.31 86 ASP A N 1
ATOM 647 C CA . ASP A 1 86 ? -10.522 -12.013 4.850 1.00 95.31 86 ASP A CA 1
ATOM 648 C C . ASP A 1 86 ? -10.435 -12.043 6.387 1.00 95.31 86 ASP A C 1
ATOM 650 O O . ASP A 1 86 ? -11.398 -12.465 7.036 1.00 95.31 86 ASP A O 1
ATOM 654 N N . ASP A 1 87 ? -9.357 -11.516 6.974 1.00 95.75 87 ASP A N 1
ATOM 655 C CA . ASP A 1 87 ? -9.191 -11.397 8.429 1.00 95.75 87 ASP A CA 1
ATOM 656 C C . ASP A 1 87 ? -10.270 -10.492 9.046 1.00 95.75 87 ASP A C 1
ATOM 658 O O . ASP A 1 87 ? -10.970 -10.890 9.982 1.00 95.75 87 ASP A O 1
ATOM 662 N N . LEU A 1 88 ? -10.484 -9.299 8.480 1.00 96.56 88 LEU A N 1
ATOM 663 C CA . LEU A 1 88 ? -11.529 -8.374 8.934 1.00 96.56 88 LEU A CA 1
ATOM 664 C C . LEU A 1 88 ? -12.929 -8.974 8.782 1.00 96.56 88 LEU A C 1
ATOM 666 O O . LEU A 1 88 ? -13.779 -8.813 9.667 1.00 96.56 88 LEU A O 1
ATOM 670 N N . ARG A 1 89 ? -13.168 -9.725 7.700 1.00 95.62 89 ARG A N 1
ATOM 671 C CA . ARG A 1 89 ? -14.437 -10.427 7.483 1.00 95.62 89 ARG A CA 1
ATOM 672 C C . ARG A 1 89 ? -14.658 -11.498 8.543 1.00 95.62 89 ARG A C 1
ATOM 674 O O . ARG A 1 89 ? -15.770 -11.605 9.064 1.00 95.62 89 ARG A O 1
ATOM 681 N N . ALA A 1 90 ? -13.626 -12.268 8.882 1.00 96.12 90 ALA A N 1
ATOM 682 C CA . ALA A 1 90 ? -13.688 -13.286 9.927 1.00 96.12 90 ALA A CA 1
ATOM 683 C C . ALA A 1 90 ? -13.988 -12.672 11.306 1.00 96.12 90 ALA A C 1
ATOM 685 O O . ALA A 1 90 ? -14.771 -13.235 12.073 1.00 96.12 90 ALA A O 1
ATOM 686 N N . MET A 1 91 ? -13.451 -11.480 11.579 1.00 94.12 91 MET A N 1
ATOM 687 C CA . MET A 1 91 ? -13.734 -10.698 12.790 1.00 94.12 91 MET A CA 1
ATOM 688 C C . MET A 1 91 ? -15.091 -9.973 12.758 1.00 94.12 91 MET A C 1
ATOM 690 O O . MET A 1 91 ? -15.494 -9.396 13.764 1.00 94.12 91 MET A O 1
ATOM 694 N N . LYS A 1 92 ? -15.818 -10.009 11.630 1.00 94.69 92 LYS A N 1
ATOM 695 C CA . LYS A 1 92 ? -17.063 -9.254 11.379 1.00 94.69 92 LYS A CA 1
ATOM 696 C C . LYS A 1 92 ? -16.890 -7.730 11.456 1.00 94.69 92 LYS A C 1
ATOM 698 O O . LYS A 1 92 ? -17.837 -7.025 11.792 1.00 94.69 92 LYS A O 1
ATOM 703 N N . GLN A 1 93 ? -15.709 -7.234 11.094 1.00 94.81 93 GLN A N 1
ATOM 704 C CA . GLN A 1 93 ? -15.338 -5.816 11.165 1.00 94.81 93 GLN A CA 1
ATOM 705 C C . GLN A 1 93 ? -15.337 -5.097 9.805 1.00 94.81 93 GLN A C 1
ATOM 707 O O . GLN A 1 93 ? -14.882 -3.963 9.687 1.00 94.81 93 GLN A O 1
ATOM 712 N N . GLY A 1 94 ? -15.848 -5.757 8.765 1.00 90.81 94 GLY A N 1
ATOM 713 C CA . GLY A 1 94 ? -15.882 -5.247 7.396 1.00 90.81 94 GLY A CA 1
ATOM 714 C C . GLY A 1 94 ? -15.204 -6.205 6.425 1.00 90.81 94 GLY A C 1
ATOM 715 O O . GLY A 1 94 ? -14.715 -7.261 6.812 1.00 90.81 94 GLY A O 1
ATOM 716 N N . ALA A 1 95 ? -15.216 -5.858 5.144 1.00 92.75 95 ALA A N 1
ATOM 717 C CA . ALA A 1 95 ? -14.520 -6.611 4.105 1.00 92.75 95 ALA A CA 1
ATOM 718 C C . ALA A 1 95 ? -14.080 -5.640 2.998 1.00 92.75 95 ALA A C 1
ATOM 720 O O . ALA A 1 95 ? -14.776 -5.533 1.984 1.00 92.75 95 ALA A O 1
ATOM 721 N N . PRO A 1 96 ? -12.978 -4.894 3.208 1.00 92.69 96 PRO A N 1
ATOM 722 C CA . PRO A 1 96 ? -12.416 -3.997 2.203 1.00 92.69 96 PRO A CA 1
ATOM 723 C C . PRO A 1 96 ? -12.246 -4.688 0.848 1.00 92.69 96 PRO A C 1
ATOM 725 O O . PRO A 1 96 ? -11.876 -5.862 0.780 1.00 92.69 96 PRO A O 1
ATOM 728 N N . ASP A 1 97 ? -12.476 -3.962 -0.241 1.00 91.06 97 ASP A N 1
ATOM 729 C CA . ASP A 1 97 ? -12.121 -4.457 -1.569 1.00 91.06 97 ASP A CA 1
ATOM 730 C C . ASP A 1 97 ? -10.591 -4.449 -1.700 1.00 91.06 97 ASP A C 1
ATOM 732 O O . ASP A 1 97 ? -9.963 -3.392 -1.621 1.00 91.06 97 ASP A O 1
ATOM 736 N N . GLY A 1 98 ? -9.989 -5.630 -1.863 1.00 87.25 98 GLY A N 1
ATOM 737 C CA . GLY A 1 98 ? -8.535 -5.785 -1.872 1.00 87.25 98 GLY A CA 1
ATOM 738 C C . GLY A 1 98 ? -7.845 -5.059 -3.031 1.00 87.25 98 GLY A C 1
ATOM 739 O O . GLY A 1 98 ? -6.771 -4.495 -2.832 1.00 87.25 98 GLY A O 1
ATOM 740 N N . GLU A 1 99 ? -8.463 -5.011 -4.216 1.00 84.44 99 GLU A N 1
ATOM 741 C CA . GLU A 1 99 ? -7.901 -4.298 -5.370 1.00 84.44 99 GLU A CA 1
ATOM 742 C C . GLU A 1 99 ? -7.981 -2.786 -5.163 1.00 84.44 99 GLU A C 1
ATOM 744 O O . GLU A 1 99 ? -7.018 -2.063 -5.426 1.00 84.44 99 GLU A O 1
ATOM 749 N N . ARG A 1 100 ? -9.112 -2.295 -4.649 1.00 88.31 100 ARG A N 1
ATOM 750 C CA . ARG A 1 100 ? -9.265 -0.877 -4.316 1.00 88.31 100 ARG A CA 1
ATOM 751 C C . ARG A 1 100 ? -8.300 -0.459 -3.209 1.00 88.31 100 ARG A C 1
ATOM 753 O O . ARG A 1 100 ? -7.675 0.591 -3.323 1.00 88.31 100 ARG A O 1
ATOM 760 N N . LEU A 1 101 ? -8.162 -1.274 -2.161 1.00 91.44 101 LEU A N 1
ATOM 761 C CA . LEU A 1 101 ? -7.246 -1.010 -1.053 1.00 91.44 101 LEU A CA 1
ATOM 762 C C . LEU A 1 101 ? -5.803 -0.951 -1.546 1.00 91.44 101 LEU A C 1
ATOM 764 O O . LEU A 1 101 ? -5.082 -0.018 -1.212 1.00 91.44 101 LEU A O 1
ATOM 768 N N . MET A 1 102 ? -5.402 -1.894 -2.396 1.00 87.25 102 MET A N 1
ATOM 769 C CA . MET A 1 102 ? -4.084 -1.890 -3.017 1.00 87.25 102 MET A CA 1
ATOM 770 C C . MET A 1 102 ? -3.826 -0.594 -3.802 1.00 87.25 102 MET A C 1
ATOM 772 O O . MET A 1 102 ? -2.770 0.012 -3.627 1.00 87.25 102 MET A O 1
ATOM 776 N N . ARG A 1 103 ? -4.772 -0.147 -4.641 1.00 84.56 103 ARG A N 1
ATOM 777 C CA . ARG A 1 103 ? -4.626 1.108 -5.405 1.00 84.56 103 ARG A CA 1
ATOM 778 C C . ARG A 1 103 ? -4.485 2.317 -4.489 1.00 84.56 103 ARG A C 1
ATOM 780 O O . ARG A 1 103 ? -3.596 3.135 -4.710 1.00 84.56 103 ARG A O 1
ATOM 787 N N . ASP A 1 104 ? -5.319 2.406 -3.454 1.00 90.50 104 ASP A N 1
ATOM 788 C CA . ASP A 1 104 ? -5.243 3.492 -2.476 1.00 90.50 104 ASP A CA 1
ATOM 789 C C . ASP A 1 104 ? -3.877 3.482 -1.763 1.00 90.50 104 ASP A C 1
ATOM 791 O O . ASP A 1 104 ? -3.229 4.520 -1.661 1.00 90.50 104 ASP A O 1
ATOM 795 N N . LEU A 1 105 ? -3.395 2.310 -1.334 1.00 89.31 105 LEU A N 1
ATOM 796 C CA . LEU A 1 105 ? -2.104 2.152 -0.660 1.00 89.31 105 LEU A CA 1
ATOM 797 C C . LEU A 1 105 ? -0.912 2.519 -1.550 1.00 89.31 105 LEU A C 1
ATOM 799 O O . LEU A 1 105 ? -0.024 3.234 -1.096 1.00 89.31 105 LEU A O 1
ATOM 803 N N . VAL A 1 106 ? -0.894 2.074 -2.809 1.00 83.06 106 VAL A N 1
ATOM 804 C CA . VAL A 1 106 ? 0.154 2.449 -3.775 1.00 83.06 106 VAL A CA 1
ATOM 805 C C . VAL A 1 106 ? 0.093 3.947 -4.085 1.00 83.06 106 VAL A C 1
ATOM 807 O O . VAL A 1 106 ? 1.128 4.599 -4.155 1.00 83.06 106 VAL A O 1
ATOM 810 N N . GLY A 1 107 ? -1.105 4.527 -4.190 1.00 84.19 107 GLY A N 1
ATOM 811 C CA . GLY A 1 107 ? -1.270 5.971 -4.357 1.00 84.19 107 GLY A CA 1
ATOM 812 C C . GLY A 1 107 ? -0.633 6.775 -3.220 1.00 84.19 107 GLY A C 1
ATOM 813 O O . GLY A 1 107 ? 0.027 7.780 -3.478 1.00 84.19 107 GLY A O 1
ATOM 814 N N . LEU A 1 108 ? -0.762 6.297 -1.978 1.00 88.69 108 LEU A N 1
ATOM 815 C CA . LEU A 1 108 ? -0.178 6.942 -0.800 1.00 88.69 108 LEU A CA 1
ATOM 816 C C . LEU A 1 108 ? 1.355 6.885 -0.781 1.00 88.69 108 LEU A C 1
ATOM 818 O O . LEU A 1 108 ? 1.970 7.764 -0.185 1.00 88.69 108 LEU A O 1
ATOM 822 N N . THR A 1 109 ? 2.004 5.912 -1.434 1.00 84.12 109 THR A N 1
ATOM 823 C CA . THR A 1 109 ? 3.478 5.840 -1.405 1.00 84.12 109 THR A CA 1
ATOM 824 C C . THR A 1 109 ? 4.134 7.006 -2.135 1.00 84.12 109 THR A C 1
ATOM 826 O O . THR A 1 109 ? 5.283 7.316 -1.838 1.00 84.12 109 THR A O 1
ATOM 829 N N . GLY A 1 110 ? 3.423 7.665 -3.057 1.00 81.00 110 GLY A N 1
ATOM 830 C CA . GLY A 1 110 ? 3.896 8.853 -3.769 1.00 81.00 110 GLY A CA 1
ATOM 831 C C . GLY A 1 110 ? 3.750 10.167 -2.992 1.00 81.00 110 GLY A C 1
ATOM 832 O O . GLY A 1 110 ? 4.345 11.172 -3.390 1.00 81.00 110 GLY A O 1
ATOM 833 N N . ASP A 1 111 ? 2.996 10.177 -1.891 1.00 82.25 111 ASP A N 1
ATOM 834 C CA . ASP A 1 111 ? 2.712 11.383 -1.116 1.00 82.25 111 ASP A CA 1
ATOM 835 C C . ASP A 1 111 ? 3.799 11.649 -0.066 1.00 82.25 111 ASP A C 1
ATOM 837 O O . ASP A 1 111 ? 4.137 10.800 0.757 1.00 82.25 111 ASP A O 1
ATOM 841 N N . LYS A 1 112 ? 4.325 12.879 -0.043 1.00 76.62 112 LYS A N 1
ATOM 842 C CA . LYS A 1 112 ? 5.343 13.298 0.941 1.00 76.62 112 LYS A CA 1
ATOM 843 C C . LYS A 1 112 ? 4.767 13.734 2.292 1.00 76.62 112 LYS A C 1
ATOM 845 O O . LYS A 1 112 ? 5.504 13.819 3.268 1.00 76.62 112 LYS A O 1
ATOM 850 N N . TRP A 1 113 ? 3.475 14.051 2.345 1.00 81.69 113 TRP A N 1
ATOM 851 C CA . TRP A 1 113 ? 2.835 14.692 3.497 1.00 81.69 113 TRP A CA 1
ATOM 852 C C . TRP A 1 113 ? 1.553 13.945 3.860 1.00 81.69 113 TRP A C 1
ATOM 854 O O . TRP A 1 113 ? 0.454 14.352 3.489 1.00 81.69 113 TRP A O 1
ATOM 864 N N . LEU A 1 114 ? 1.710 12.828 4.567 1.00 90.75 114 LEU A N 1
ATOM 865 C CA . LEU A 1 114 ? 0.600 12.028 5.076 1.00 90.75 114 LEU A CA 1
ATOM 866 C C . LEU A 1 114 ? 0.369 12.320 6.559 1.00 90.75 114 LEU A C 1
ATOM 868 O O . LEU A 1 114 ? 1.317 12.481 7.323 1.00 90.75 114 LEU A O 1
ATOM 872 N N . THR A 1 115 ? -0.899 12.376 6.956 1.00 94.12 115 THR A N 1
ATOM 873 C CA . THR A 1 115 ? -1.342 12.637 8.332 1.00 94.12 115 THR A CA 1
ATOM 874 C C . THR A 1 115 ? -2.111 11.442 8.883 1.00 94.12 115 THR A C 1
ATOM 876 O O . THR A 1 115 ? -2.638 10.627 8.126 1.00 94.12 115 THR A O 1
ATOM 879 N N . GLU A 1 116 ? -2.250 11.357 10.203 1.00 94.50 116 GLU A N 1
ATOM 880 C CA . GLU A 1 116 ? -3.032 10.317 10.882 1.00 94.50 116 GLU A CA 1
ATOM 881 C C . GLU A 1 116 ? -4.487 10.310 10.384 1.00 94.50 116 GLU A C 1
ATOM 883 O O . GLU A 1 116 ? -5.054 9.269 10.048 1.00 94.50 116 GLU A O 1
ATOM 888 N N . SER A 1 117 ? -5.071 11.504 10.229 1.00 93.81 117 SER A N 1
ATOM 889 C CA . SER A 1 117 ? -6.440 11.691 9.736 1.00 93.81 117 SER A CA 1
ATOM 890 C C . SER A 1 117 ? -6.678 11.087 8.349 1.00 93.81 117 SER A C 1
ATOM 892 O O . SER A 1 117 ? -7.788 10.630 8.064 1.00 93.81 117 SER A O 1
ATOM 894 N N . ARG A 1 118 ? -5.647 11.028 7.494 1.00 94.31 118 ARG A N 1
ATOM 895 C CA . ARG A 1 118 ? -5.730 10.397 6.172 1.00 94.31 118 ARG A CA 1
ATOM 896 C C . ARG A 1 118 ? -5.974 8.894 6.290 1.00 94.31 118 ARG A C 1
ATOM 898 O O . ARG A 1 118 ? -6.781 8.360 5.531 1.00 94.31 118 ARG A O 1
ATOM 905 N N . PHE A 1 119 ? -5.330 8.229 7.246 1.00 95.31 119 PHE A N 1
ATOM 906 C CA . PHE A 1 119 ? -5.476 6.789 7.474 1.00 95.31 119 PHE A CA 1
ATOM 907 C C . PHE A 1 119 ? -6.762 6.442 8.223 1.00 95.31 119 PHE A C 1
ATOM 909 O O . PHE A 1 119 ? -7.412 5.451 7.889 1.00 95.31 119 PHE A O 1
ATOM 916 N N . THR A 1 120 ? -7.203 7.301 9.144 1.00 93.31 120 THR A N 1
ATOM 917 C CA . THR A 1 120 ? -8.540 7.183 9.744 1.00 93.31 120 THR A CA 1
ATOM 918 C C . THR A 1 120 ? -9.639 7.269 8.680 1.00 93.31 120 THR A C 1
ATOM 920 O O . THR A 1 120 ? -10.534 6.425 8.641 1.00 93.31 120 THR A O 1
ATOM 923 N N . ALA A 1 121 ? -9.550 8.241 7.765 1.00 94.06 121 ALA A N 1
ATOM 924 C CA . ALA A 1 121 ? -10.494 8.371 6.655 1.00 94.06 121 ALA A CA 1
ATOM 925 C C . ALA A 1 121 ? -10.419 7.184 5.678 1.00 94.06 121 ALA A C 1
ATOM 927 O O . ALA A 1 121 ? -11.444 6.765 5.141 1.00 94.06 121 ALA A O 1
ATOM 928 N N . LEU A 1 122 ? -9.226 6.614 5.472 1.00 95.44 122 LEU A N 1
ATOM 929 C CA . LEU A 1 122 ? -9.043 5.433 4.630 1.00 95.44 122 LEU A CA 1
ATOM 930 C C . LEU A 1 122 ? -9.820 4.226 5.178 1.00 95.44 122 LEU A C 1
ATOM 932 O O . LEU A 1 122 ? -10.535 3.579 4.417 1.00 95.44 122 LEU A O 1
ATOM 936 N N . ALA A 1 123 ? -9.745 3.950 6.484 1.00 94.88 123 ALA A N 1
ATOM 937 C CA . ALA A 1 123 ? -10.508 2.858 7.098 1.00 94.88 123 ALA A CA 1
ATOM 938 C C . ALA A 1 123 ? -12.025 3.026 6.874 1.00 94.88 123 ALA A C 1
ATOM 940 O O . ALA A 1 123 ? -12.704 2.100 6.425 1.00 94.88 123 ALA A O 1
ATOM 941 N N . GLN A 1 124 ? -12.538 4.247 7.068 1.00 93.06 124 GLN A N 1
ATOM 942 C CA . GLN A 1 124 ? -13.948 4.578 6.832 1.00 93.06 124 GLN A CA 1
ATOM 943 C C . GLN A 1 124 ? -14.352 4.401 5.361 1.00 93.06 124 GLN A C 1
ATOM 945 O O . GLN A 1 124 ? -15.404 3.829 5.073 1.00 93.06 124 GLN A O 1
ATOM 950 N N . GLN A 1 125 ? -13.507 4.840 4.423 1.00 95.31 125 GLN A N 1
ATOM 951 C CA . GLN A 1 125 ? -13.719 4.670 2.981 1.00 95.31 125 GLN A CA 1
ATOM 952 C C . GLN A 1 125 ? -13.847 3.192 2.579 1.00 95.31 125 GLN A C 1
ATOM 954 O O . GLN A 1 125 ? -14.575 2.871 1.635 1.00 95.31 125 GLN A O 1
ATOM 959 N N . HIS A 1 126 ? -13.157 2.306 3.296 1.00 95.75 126 HIS A N 1
ATOM 960 C CA . HIS A 1 126 ? -13.180 0.856 3.096 1.00 95.75 126 HIS A CA 1
ATOM 961 C C . HIS A 1 126 ? -14.242 0.132 3.937 1.00 95.75 126 HIS A C 1
ATOM 963 O O . HIS A 1 126 ? -14.276 -1.097 3.970 1.00 95.75 126 HIS A O 1
ATOM 969 N N . GLY A 1 127 ? -15.148 0.877 4.579 1.00 93.94 127 GLY A N 1
ATOM 970 C CA . GLY A 1 127 ? -16.268 0.318 5.337 1.00 93.94 127 GLY A CA 1
ATOM 971 C C . GLY A 1 127 ? -15.875 -0.279 6.690 1.00 93.94 127 GLY A C 1
ATOM 972 O O . GLY A 1 127 ? -16.646 -1.055 7.250 1.00 93.94 127 GLY A O 1
ATOM 973 N N . VAL A 1 128 ? -14.700 0.078 7.214 1.00 95.06 128 VAL A N 1
ATOM 974 C CA . VAL A 1 128 ? -14.207 -0.341 8.529 1.00 95.06 128 VAL A CA 1
ATOM 975 C C . VAL A 1 128 ? -14.389 0.824 9.502 1.00 95.06 128 VAL A C 1
ATOM 977 O O . VAL A 1 128 ? -13.582 1.752 9.543 1.00 95.06 128 VAL A O 1
ATOM 980 N N . ALA A 1 129 ? -15.501 0.813 10.237 1.00 88.44 129 ALA A N 1
ATOM 981 C CA . ALA A 1 129 ? -15.931 1.952 11.054 1.00 88.44 129 ALA A CA 1
ATOM 982 C C . ALA A 1 129 ? -15.852 1.715 12.569 1.00 88.44 129 ALA A C 1
ATOM 984 O O . ALA A 1 129 ? -15.751 2.684 13.318 1.00 88.44 129 ALA A O 1
ATOM 985 N N . SER A 1 130 ? -15.910 0.461 13.018 1.00 93.31 130 SER A N 1
ATOM 986 C CA . SER A 1 130 ? -15.776 0.104 14.433 1.00 93.31 130 SER A CA 1
ATOM 987 C C . SER A 1 130 ? -14.364 0.407 14.951 1.00 93.31 130 SER A C 1
ATOM 989 O O . SER A 1 130 ? -13.409 0.284 14.174 1.00 93.31 130 SER A O 1
ATOM 991 N N . PRO A 1 131 ? -14.204 0.775 16.234 1.00 91.94 131 PRO A N 1
ATOM 992 C CA . PRO A 1 131 ? -12.887 0.953 16.847 1.00 91.94 131 PRO A CA 1
ATOM 993 C C . PRO A 1 131 ? -11.997 -0.289 16.692 1.00 91.94 131 PRO A C 1
ATOM 995 O O . PRO A 1 131 ? -10.921 -0.198 16.102 1.00 91.94 131 PRO A O 1
ATOM 998 N N . GLU A 1 132 ? -12.505 -1.472 17.050 1.00 94.75 132 GLU A N 1
ATOM 999 C CA . GLU A 1 132 ? -11.776 -2.746 16.959 1.00 94.75 132 GLU A CA 1
ATOM 1000 C C . GLU A 1 132 ? -11.374 -3.054 15.506 1.00 94.75 132 GLU A C 1
ATOM 1002 O O . GLU A 1 132 ? -10.261 -3.489 15.199 1.00 94.75 132 GLU A O 1
ATOM 1007 N N . GLY A 1 133 ? -12.294 -2.797 14.569 1.00 96.19 133 GLY A N 1
ATOM 1008 C CA . GLY A 1 133 ? -12.047 -2.965 13.143 1.00 96.19 133 GLY A CA 1
ATOM 1009 C C . GLY A 1 133 ? -10.966 -2.027 12.628 1.00 96.19 133 GLY A C 1
ATOM 1010 O O . GLY A 1 133 ? -10.100 -2.446 11.857 1.00 96.19 133 GLY A O 1
ATOM 1011 N N . ARG A 1 134 ? -10.988 -0.764 13.062 1.00 96.38 134 ARG A N 1
ATOM 1012 C CA . ARG A 1 134 ? -9.983 0.237 12.694 1.00 96.38 134 ARG A CA 1
ATOM 1013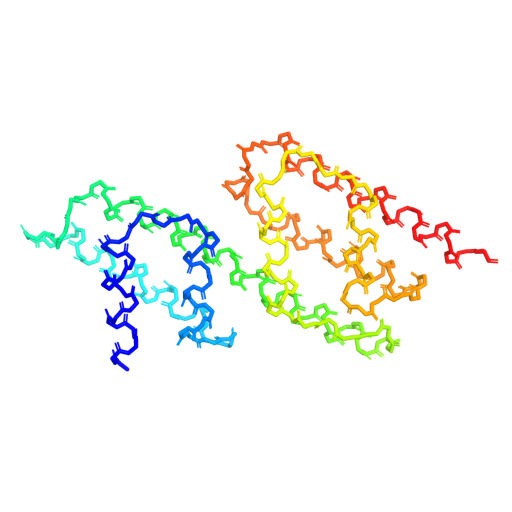 C C . ARG A 1 134 ? -8.608 -0.153 13.218 1.00 96.38 134 ARG A C 1
ATOM 1015 O O . ARG A 1 134 ? -7.656 -0.057 12.449 1.00 96.38 134 ARG A O 1
ATOM 1022 N N . VAL A 1 135 ? -8.496 -0.653 14.449 1.00 97.38 135 VAL A N 1
ATOM 1023 C CA . VAL A 1 135 ? -7.230 -1.161 15.006 1.00 97.38 135 VAL A CA 1
ATOM 1024 C C . VAL A 1 135 ? -6.675 -2.307 14.157 1.00 97.38 135 VAL A C 1
ATOM 1026 O O . VAL A 1 135 ? -5.507 -2.270 13.748 1.00 97.38 135 VAL A O 1
ATOM 1029 N N . ALA A 1 136 ? -7.513 -3.287 13.808 1.00 97.19 136 ALA A N 1
ATOM 1030 C CA . ALA A 1 136 ? -7.118 -4.405 12.952 1.00 97.19 136 ALA A CA 1
ATOM 1031 C C . ALA A 1 136 ? -6.709 -3.946 11.538 1.00 97.19 136 ALA A C 1
ATOM 1033 O O . ALA A 1 136 ? -5.649 -4.332 11.038 1.00 97.19 136 ALA A O 1
ATOM 1034 N N . PHE A 1 137 ? -7.499 -3.071 10.908 1.00 97.81 137 PHE A N 1
ATOM 1035 C CA . PHE A 1 137 ? -7.213 -2.520 9.581 1.00 97.81 137 PHE A CA 1
ATOM 1036 C C . PHE A 1 137 ? -5.907 -1.721 9.562 1.00 97.81 137 PHE A C 1
ATOM 1038 O O . PHE A 1 137 ? -5.053 -1.962 8.709 1.00 97.81 137 PHE A O 1
ATOM 1045 N N . LEU A 1 138 ? -5.718 -0.805 10.516 1.00 97.75 138 LEU A N 1
ATOM 1046 C CA . LEU A 1 138 ? -4.536 0.055 10.603 1.00 97.75 138 LEU A CA 1
ATOM 1047 C C . LEU A 1 138 ? -3.267 -0.756 10.892 1.00 97.75 138 LEU A C 1
ATOM 1049 O O . LEU A 1 138 ? -2.222 -0.509 10.288 1.00 97.75 138 LEU A O 1
ATOM 1053 N N . THR A 1 139 ? -3.369 -1.782 11.738 1.00 97.62 139 THR A N 1
ATOM 1054 C CA . THR A 1 139 ? -2.282 -2.741 11.983 1.00 97.62 139 THR A CA 1
ATOM 1055 C C . THR A 1 139 ? -1.919 -3.507 10.710 1.00 97.62 139 THR A C 1
ATOM 1057 O O . THR A 1 139 ? -0.738 -3.607 10.358 1.00 97.62 139 THR A O 1
ATOM 1060 N N . GLY A 1 140 ? -2.929 -3.997 9.986 1.00 96.38 140 GLY A N 1
ATOM 1061 C CA . GLY A 1 140 ? -2.768 -4.691 8.713 1.00 96.38 140 GLY A CA 1
ATOM 1062 C C . GLY A 1 140 ? -2.055 -3.834 7.672 1.00 96.38 140 GLY A C 1
ATOM 1063 O O . GLY A 1 140 ? -0.976 -4.204 7.204 1.00 96.38 140 GLY A O 1
ATOM 1064 N N . ILE A 1 141 ? -2.591 -2.648 7.358 1.00 95.75 141 ILE A N 1
ATOM 1065 C CA . ILE A 1 141 ? -1.978 -1.760 6.359 1.00 95.75 141 ILE A CA 1
ATOM 1066 C C . ILE A 1 141 ? -0.580 -1.305 6.781 1.00 95.75 141 ILE A C 1
ATOM 1068 O O . ILE A 1 141 ? 0.288 -1.165 5.922 1.00 95.75 141 ILE A O 1
ATOM 1072 N N . LYS A 1 142 ? -0.313 -1.123 8.084 1.00 96.19 142 LYS A N 1
ATOM 1073 C CA . LYS A 1 142 ? 1.032 -0.783 8.566 1.00 96.19 142 LYS A CA 1
ATOM 1074 C C . LYS A 1 142 ? 2.033 -1.874 8.212 1.00 96.19 142 LYS A C 1
ATOM 1076 O O . LYS A 1 142 ? 3.149 -1.562 7.796 1.00 96.19 142 LYS A O 1
ATOM 1081 N N . SER A 1 143 ? 1.651 -3.143 8.374 1.00 94.44 143 SER A N 1
ATOM 1082 C CA . SER A 1 143 ? 2.514 -4.257 7.980 1.00 94.44 143 SER A CA 1
ATOM 1083 C C . SER A 1 143 ? 2.741 -4.264 6.472 1.00 94.44 143 SER A C 1
ATOM 1085 O O . SER A 1 143 ? 3.891 -4.302 6.047 1.00 94.44 143 SER A O 1
ATOM 1087 N N . LEU A 1 144 ? 1.679 -4.105 5.675 1.00 92.50 144 LEU A N 1
ATOM 1088 C CA . LEU A 1 144 ? 1.784 -4.047 4.212 1.00 92.50 144 LEU A CA 1
ATOM 1089 C C . LEU A 1 144 ? 2.716 -2.918 3.745 1.00 92.50 144 LEU A C 1
ATOM 1091 O O . LEU A 1 144 ? 3.596 -3.138 2.918 1.00 92.50 144 LEU A O 1
ATOM 1095 N N . MET A 1 145 ? 2.581 -1.719 4.320 1.00 91.19 145 MET A N 1
ATOM 1096 C CA . MET A 1 145 ? 3.434 -0.561 4.019 1.00 91.19 145 MET A CA 1
ATOM 1097 C C . MET A 1 145 ? 4.879 -0.735 4.482 1.00 91.19 145 MET A C 1
ATOM 1099 O O . MET A 1 145 ? 5.799 -0.180 3.884 1.00 91.19 145 MET A O 1
ATOM 1103 N N . ARG A 1 146 ? 5.110 -1.509 5.542 1.00 91.75 146 ARG A N 1
ATOM 1104 C CA . ARG A 1 146 ? 6.461 -1.836 5.998 1.00 91.75 146 ARG A CA 1
ATOM 1105 C C . ARG A 1 146 ? 7.142 -2.835 5.063 1.00 91.75 146 ARG A C 1
ATOM 1107 O O . ARG A 1 146 ? 8.347 -2.702 4.851 1.00 91.75 146 ARG A O 1
ATOM 1114 N N . ASP A 1 147 ? 6.399 -3.782 4.505 1.00 87.75 147 ASP A N 1
ATOM 1115 C CA . ASP A 1 147 ? 6.939 -4.827 3.626 1.00 87.75 147 ASP A CA 1
ATOM 1116 C C . ASP A 1 147 ? 7.253 -4.303 2.212 1.00 87.75 147 ASP A C 1
ATOM 1118 O O . ASP A 1 147 ? 8.025 -4.910 1.467 1.00 87.75 147 ASP A O 1
ATOM 1122 N N . LEU A 1 148 ? 6.733 -3.122 1.869 1.00 85.06 148 LEU A N 1
ATOM 1123 C CA . LEU A 1 148 ? 7.120 -2.387 0.673 1.00 85.06 148 LEU A CA 1
ATOM 1124 C C . LEU A 1 148 ? 8.618 -1.997 0.678 1.00 85.06 148 LEU A C 1
ATOM 1126 O O . LEU A 1 148 ? 9.096 -1.366 1.633 1.00 85.06 148 LEU A O 1
ATOM 1130 N N . PRO A 1 149 ? 9.368 -2.278 -0.409 1.00 81.94 149 PRO A N 1
ATOM 1131 C CA . PRO A 1 149 ? 10.728 -1.799 -0.602 1.00 81.94 149 PRO A CA 1
ATOM 1132 C C . PRO A 1 149 ? 10.791 -0.281 -0.654 1.00 81.94 149 PRO A C 1
ATOM 1134 O O . PRO A 1 149 ? 9.911 0.380 -1.192 1.00 81.94 149 PRO A O 1
ATOM 1137 N N . ILE A 1 150 ? 11.888 0.278 -0.156 1.00 83.81 150 ILE A N 1
ATOM 1138 C CA . ILE A 1 150 ? 12.076 1.727 -0.051 1.00 83.81 150 ILE A CA 1
ATOM 1139 C C . ILE A 1 150 ? 11.944 2.473 -1.386 1.00 83.81 150 ILE A C 1
ATOM 1141 O O . ILE A 1 150 ? 11.545 3.627 -1.392 1.00 83.81 150 ILE A O 1
ATOM 1145 N N . GLN A 1 151 ? 12.238 1.817 -2.508 1.00 80.44 151 GLN A N 1
ATOM 1146 C CA . GLN A 1 151 ? 12.229 2.425 -3.837 1.00 80.44 151 GLN A CA 1
ATOM 1147 C C . GLN A 1 151 ? 10.829 2.806 -4.338 1.00 80.44 151 GLN A C 1
ATOM 1149 O O . GLN A 1 151 ? 10.727 3.549 -5.307 1.00 80.44 151 GLN A O 1
ATOM 1154 N N . VAL A 1 152 ? 9.758 2.300 -3.714 1.00 79.56 152 VAL A N 1
ATOM 1155 C CA . VAL A 1 152 ? 8.381 2.714 -4.051 1.00 79.56 152 VAL A CA 1
ATOM 1156 C C . VAL A 1 152 ? 7.974 4.020 -3.362 1.00 79.56 152 VAL A C 1
ATOM 1158 O O . VAL A 1 152 ? 6.928 4.583 -3.678 1.00 79.56 152 VAL A O 1
ATOM 1161 N N . PHE A 1 153 ? 8.796 4.492 -2.423 1.00 85.00 153 PHE A N 1
ATOM 1162 C CA . PHE A 1 153 ? 8.650 5.780 -1.761 1.00 85.00 153 PHE A CA 1
ATOM 1163 C C . PHE A 1 153 ? 9.625 6.790 -2.388 1.00 85.00 153 PHE A C 1
ATOM 1165 O O . PHE A 1 153 ? 10.693 6.390 -2.858 1.00 85.00 153 PHE A O 1
ATOM 1172 N N . PRO A 1 154 ? 9.317 8.101 -2.357 1.00 84.88 154 PRO A N 1
ATOM 1173 C CA . PRO A 1 154 ? 10.216 9.142 -2.848 1.00 84.88 154 PRO A CA 1
ATOM 1174 C C . PRO A 1 154 ? 11.610 9.088 -2.217 1.00 84.88 154 PRO A C 1
ATOM 1176 O O . PRO A 1 154 ? 12.615 9.309 -2.890 1.00 84.88 154 PRO A O 1
ATOM 1179 N N . ASP A 1 155 ? 11.659 8.817 -0.913 1.00 87.50 155 ASP A N 1
ATOM 1180 C CA . ASP A 1 155 ? 12.867 8.755 -0.101 1.00 87.50 155 ASP A CA 1
ATOM 1181 C C . ASP A 1 155 ? 12.589 8.033 1.237 1.00 87.50 155 ASP A C 1
ATOM 1183 O O . ASP A 1 155 ? 11.451 7.689 1.578 1.00 87.50 155 ASP A O 1
ATOM 1187 N N . ALA A 1 156 ? 13.655 7.772 2.002 1.00 90.62 156 ALA A N 1
ATOM 1188 C CA . ALA A 1 156 ? 13.576 7.105 3.305 1.00 90.62 156 ALA A CA 1
ATOM 1189 C C . ALA A 1 156 ? 12.714 7.873 4.318 1.00 90.62 156 ALA A C 1
ATOM 1191 O O . ALA A 1 156 ? 12.027 7.264 5.139 1.00 90.62 156 ALA A O 1
ATOM 1192 N N . GLU A 1 157 ? 12.762 9.203 4.251 1.00 92.25 157 GLU A N 1
ATOM 1193 C CA . GLU A 1 157 ? 12.020 10.098 5.132 1.00 92.25 157 GLU A CA 1
ATOM 1194 C C . GLU A 1 157 ? 10.516 9.996 4.864 1.00 92.25 157 GLU A C 1
ATOM 1196 O O . GLU A 1 157 ? 9.746 9.800 5.800 1.00 92.25 157 GLU A O 1
ATOM 1201 N N . SER A 1 158 ? 10.108 9.986 3.593 1.00 90.81 158 SER A N 1
ATOM 1202 C CA . SER A 1 158 ? 8.714 9.799 3.173 1.00 90.81 158 SER A CA 1
ATOM 1203 C C . SER A 1 158 ? 8.161 8.446 3.632 1.00 90.81 158 SER A C 1
ATOM 1205 O O . SER A 1 158 ? 7.048 8.367 4.162 1.00 90.81 158 SER A O 1
ATOM 1207 N N . ARG A 1 159 ? 8.956 7.368 3.522 1.00 92.62 159 ARG A N 1
ATOM 1208 C CA . ARG A 1 159 ? 8.575 6.047 4.054 1.00 92.62 159 ARG A CA 1
ATOM 1209 C C . ARG A 1 159 ? 8.378 6.087 5.569 1.00 92.62 159 ARG A C 1
ATOM 1211 O O . ARG A 1 159 ? 7.397 5.548 6.078 1.00 92.62 159 ARG A O 1
ATOM 1218 N N . GLN A 1 160 ? 9.301 6.712 6.298 1.00 94.56 160 GLN A N 1
ATOM 1219 C CA . GLN A 1 160 ? 9.196 6.812 7.752 1.00 94.56 160 GLN A CA 1
ATOM 1220 C C . GLN A 1 160 ? 7.999 7.673 8.175 1.00 94.56 160 GLN A C 1
ATOM 1222 O O . GLN A 1 160 ? 7.268 7.280 9.081 1.00 94.56 160 GLN A O 1
ATOM 1227 N N . GLY A 1 161 ? 7.760 8.796 7.496 1.00 94.56 161 GLY A N 1
ATOM 1228 C CA . GLY A 1 161 ? 6.598 9.658 7.712 1.00 94.56 161 GLY A CA 1
ATOM 1229 C C . GLY A 1 161 ? 5.282 8.911 7.506 1.00 94.56 161 GLY A C 1
ATOM 1230 O O . GLY A 1 161 ? 4.404 8.976 8.361 1.00 94.56 161 GLY A O 1
ATOM 1231 N N . THR A 1 162 ? 5.192 8.104 6.445 1.00 94.88 162 THR A N 1
ATOM 1232 C CA . THR A 1 162 ? 4.042 7.221 6.183 1.00 94.88 162 THR A CA 1
ATOM 1233 C C . THR A 1 162 ? 3.792 6.266 7.352 1.00 94.88 162 THR A C 1
ATOM 1235 O O . THR A 1 162 ? 2.686 6.203 7.883 1.00 94.88 162 THR A O 1
ATOM 1238 N N . LEU A 1 163 ? 4.823 5.542 7.801 1.00 96.00 163 LEU A N 1
ATOM 1239 C CA . LEU A 1 163 ? 4.692 4.576 8.899 1.00 96.00 163 LEU A CA 1
ATOM 1240 C C . LEU A 1 163 ? 4.362 5.240 10.243 1.00 96.00 163 LEU A C 1
ATOM 1242 O O . LEU A 1 163 ? 3.640 4.646 11.046 1.00 96.00 163 LEU A O 1
ATOM 1246 N N . ASN A 1 164 ? 4.873 6.449 10.481 1.00 96.75 164 ASN A N 1
ATOM 1247 C CA . ASN A 1 164 ? 4.569 7.235 11.675 1.00 96.75 164 ASN A CA 1
ATOM 1248 C C . ASN A 1 164 ? 3.114 7.715 11.670 1.00 96.75 164 ASN A C 1
ATOM 1250 O O . ASN A 1 164 ? 2.431 7.562 12.675 1.00 96.75 164 ASN A O 1
ATOM 1254 N N . ALA A 1 165 ? 2.620 8.222 10.540 1.00 97.06 165 ALA A N 1
ATOM 1255 C CA . ALA A 1 165 ? 1.232 8.656 10.405 1.00 97.06 165 ALA A CA 1
ATOM 1256 C C . ALA A 1 165 ? 0.239 7.490 10.579 1.00 97.06 165 ALA A C 1
ATOM 1258 O O . ALA A 1 165 ? -0.791 7.651 11.230 1.00 97.06 165 ALA A O 1
ATOM 1259 N N . ILE A 1 166 ? 0.562 6.292 10.069 1.00 97.56 166 ILE A N 1
ATOM 1260 C CA . ILE A 1 166 ? -0.249 5.089 10.331 1.00 97.56 166 ILE A CA 1
ATOM 1261 C C . ILE A 1 166 ? -0.218 4.730 11.819 1.00 97.56 166 ILE A C 1
ATOM 1263 O O . ILE A 1 166 ? -1.255 4.381 12.375 1.00 97.56 166 ILE A O 1
ATOM 1267 N N . GLN A 1 167 ? 0.951 4.814 12.468 1.00 97.81 167 GLN A N 1
ATOM 1268 C CA . GLN A 1 167 ? 1.055 4.543 13.903 1.00 97.81 167 GLN A CA 1
ATOM 1269 C C . GLN A 1 167 ? 0.216 5.526 14.722 1.00 97.81 167 GLN A C 1
ATOM 1271 O O . GLN A 1 167 ? -0.537 5.076 15.571 1.00 97.81 167 GLN A O 1
ATOM 1276 N N . GLY A 1 168 ? 0.276 6.828 14.435 1.00 97.62 168 GLY A N 1
ATOM 1277 C CA . GLY A 1 168 ? -0.543 7.809 15.150 1.00 97.62 168 GLY A CA 1
ATOM 1278 C C . GLY A 1 168 ? -2.045 7.573 14.957 1.00 97.62 168 GLY A C 1
ATOM 1279 O O . GLY A 1 168 ? -2.814 7.685 15.905 1.00 97.62 168 GLY A O 1
ATOM 1280 N N . ALA A 1 169 ? -2.476 7.163 13.758 1.00 96.94 169 ALA A N 1
ATOM 1281 C CA . ALA A 1 169 ? -3.867 6.768 13.527 1.00 96.94 169 ALA A CA 1
ATOM 1282 C C . ALA A 1 169 ? -4.259 5.501 14.307 1.00 96.94 169 ALA A C 1
ATOM 1284 O O . ALA A 1 169 ? -5.393 5.397 14.772 1.00 96.94 169 ALA A O 1
ATOM 1285 N N . LEU A 1 170 ? -3.338 4.538 14.423 1.00 97.50 170 LEU A N 1
ATOM 1286 C CA . LEU A 1 170 ? -3.532 3.306 15.185 1.00 97.50 170 LEU A CA 1
ATOM 1287 C C . LEU A 1 170 ? -3.649 3.597 16.683 1.00 97.50 170 LEU A C 1
ATOM 1289 O O . LEU A 1 170 ? -4.571 3.089 17.306 1.00 97.50 170 LEU A O 1
ATOM 1293 N N . ASP A 1 171 ? -2.777 4.445 17.230 1.00 97.12 171 ASP A N 1
ATOM 1294 C CA . ASP A 1 171 ? -2.819 4.854 18.638 1.00 97.12 171 ASP A CA 1
ATOM 1295 C C . ASP A 1 171 ? -4.167 5.509 18.973 1.00 97.12 171 ASP A C 1
ATOM 1297 O O . ASP A 1 171 ? -4.831 5.104 19.920 1.00 97.12 171 ASP A O 1
ATOM 1301 N N . LEU A 1 172 ? -4.641 6.428 18.121 1.00 95.31 172 LEU A N 1
ATOM 1302 C CA . LEU A 1 172 ? -5.964 7.043 18.276 1.00 95.31 172 LEU A CA 1
ATOM 1303 C C . LEU A 1 172 ? -7.111 6.023 18.214 1.00 95.31 172 LEU A C 1
ATOM 1305 O O . LEU A 1 172 ? -8.106 6.177 18.913 1.00 95.31 172 LEU A O 1
ATOM 1309 N N . ALA A 1 173 ? -7.008 5.002 17.359 1.00 95.19 173 ALA A N 1
ATOM 1310 C CA . ALA A 1 173 ? -8.035 3.967 17.259 1.00 95.19 173 ALA A CA 1
ATOM 1311 C C . ALA A 1 173 ? -8.058 3.043 18.489 1.00 95.19 173 ALA A C 1
ATOM 1313 O O . ALA A 1 173 ? -9.139 2.622 18.884 1.00 95.19 173 ALA A O 1
ATOM 1314 N N . ILE A 1 174 ? -6.896 2.758 19.087 1.00 96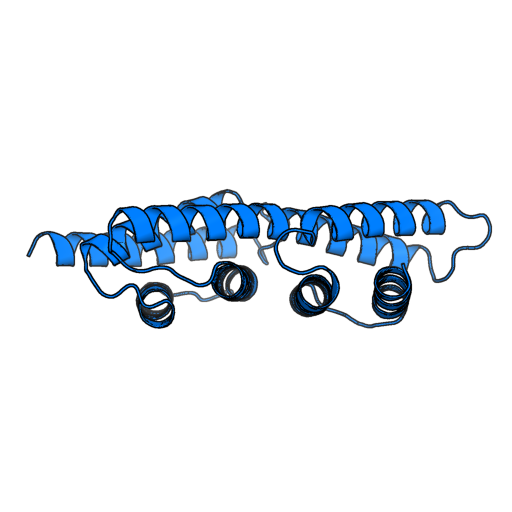.06 174 ILE A N 1
ATOM 1315 C CA . ILE A 1 174 ? -6.782 1.992 20.339 1.00 96.06 174 ILE A CA 1
ATOM 1316 C C . ILE A 1 174 ? -7.379 2.797 21.496 1.00 96.06 174 ILE A C 1
ATOM 1318 O O . ILE A 1 174 ? -8.207 2.276 22.236 1.00 96.06 174 ILE A O 1
ATOM 1322 N N . ASP A 1 175 ? -7.032 4.083 21.601 1.00 95.44 175 ASP A N 1
ATOM 1323 C CA . ASP A 1 175 ? -7.605 4.971 22.618 1.00 95.44 175 ASP A CA 1
ATOM 1324 C C . ASP A 1 175 ? -9.141 5.049 22.507 1.00 95.44 175 ASP A C 1
ATOM 1326 O O . ASP A 1 175 ? -9.824 5.167 23.518 1.00 95.44 175 ASP A O 1
ATOM 1330 N N . GLU A 1 176 ? -9.699 4.984 21.291 1.00 92.25 176 GLU A N 1
ATOM 1331 C CA . GLU A 1 176 ? -11.150 4.936 21.052 1.00 92.25 176 GLU A CA 1
ATOM 1332 C C . GLU A 1 176 ? -11.790 3.571 21.372 1.00 92.25 176 GLU A C 1
ATOM 1334 O O . GLU A 1 176 ? -12.973 3.537 21.704 1.00 92.25 176 GLU A O 1
ATOM 1339 N N . GLU A 1 177 ? -11.057 2.461 21.243 1.00 90.94 177 GLU A N 1
ATOM 1340 C CA . GLU A 1 177 ? -11.532 1.100 21.553 1.00 90.94 177 GLU A CA 1
ATOM 1341 C C . GLU A 1 177 ? -11.658 0.867 23.067 1.00 90.94 177 GLU A C 1
ATOM 1343 O O . GLU A 1 177 ? -12.575 0.179 23.514 1.00 90.94 177 GLU A O 1
ATOM 1348 N N . ASP A 1 178 ? -10.768 1.475 23.854 1.00 88.69 178 ASP A N 1
ATOM 1349 C CA . ASP A 1 178 ? -10.707 1.323 25.312 1.00 88.69 178 ASP A CA 1
ATOM 1350 C C . ASP A 1 178 ? -11.725 2.204 26.089 1.00 88.69 178 ASP A C 1
ATOM 1352 O O . ASP A 1 178 ? -11.766 2.146 27.326 1.00 88.69 178 ASP A O 1
ATOM 1356 N N . LEU A 1 179 ? -12.540 3.019 25.397 1.00 78.06 179 LEU A N 1
ATOM 1357 C CA . LEU A 1 179 ? -13.541 3.951 25.966 1.00 78.06 179 LEU A CA 1
ATOM 1358 C C . LEU A 1 179 ? -14.962 3.369 26.044 1.00 78.06 179 LEU A C 1
ATOM 1360 O O . LEU A 1 179 ? -15.602 3.568 27.107 1.00 78.06 179 LEU A O 1
#

InterPro domains:
  IPR013351 Type III secretion system effector delivery regulator TyeA-related [TIGR02511] (97-177)
  IPR015144 Type III secretion system effector delivery regulator TyeA [PF09059] (100-178)
  IPR038347 TyeA superfamily [G3DSA:1.20.1280.80] (95-179)

Secondary structure (DSSP, 8-state):
-HHHHHHHHHHHHS---HHHHHHHHHHHH-TTTHHHHHHHHHHHHHHHHTSSS-SS-HHHHHHHHHHHHHHHHHHHHHHHHHHHHHHHHHTTS----HHHHHHHHHHHHT-S---HHHHHHHHHHTT--SHHHHHHHHHHHHHHHHHS-GGGSSSHHHHHHHHHHHHHHHHHHHHHHT-

pLDDT: mean 83.46, std 11.16, range [52.47, 97.81]

Radius of gyration: 18.17 Å; chains: 1; bounding box: 37×29×59 Å